Protein AF-A0A9X1YX95-F1 (afdb_monomer_lite)

Sequence (74 aa):
MRQVSAALDQGNSQVAAECLHRIAGAMGAVRATDMARIGAELECRLQETPLSAALSLEVQHLLGRIDELMVALE

Structure (mmCIF, N/CA/C/O backbone):
data_AF-A0A9X1YX95-F1
#
_entry.id   AF-A0A9X1YX95-F1
#
loop_
_atom_site.group_PDB
_atom_site.id
_atom_site.type_symbol
_atom_site.label_atom_id
_atom_site.label_alt_id
_atom_site.label_comp_id
_atom_site.label_asym_id
_atom_site.label_entity_id
_atom_site.label_seq_id
_atom_site.pdbx_PDB_ins_code
_atom_site.Cartn_x
_atom_site.Cartn_y
_atom_site.Cartn_z
_atom_site.occupancy
_atom_site.B_iso_or_equiv
_atom_site.auth_seq_id
_atom_site.auth_comp_id
_atom_site.auth_asym_id
_atom_site.auth_atom_id
_atom_site.pdbx_PDB_model_num
ATOM 1 N N . MET A 1 1 ? 2.471 -9.136 -3.064 1.00 76.56 1 MET A N 1
ATOM 2 C CA . MET A 1 1 ? 1.160 -8.494 -2.797 1.00 76.56 1 MET A CA 1
ATOM 3 C C . MET A 1 1 ? 0.247 -9.291 -1.877 1.00 76.56 1 MET A C 1
ATOM 5 O O . MET A 1 1 ? -0.265 -8.702 -0.939 1.00 76.56 1 MET A O 1
ATOM 9 N N . ARG A 1 2 ? 0.103 -10.616 -2.056 1.00 79.56 2 ARG A N 1
ATOM 10 C CA . ARG A 1 2 ? -0.754 -11.473 -1.201 1.00 79.56 2 ARG A CA 1
ATOM 11 C C . ARG A 1 2 ? -0.541 -11.313 0.312 1.00 79.56 2 ARG A C 1
ATOM 13 O O . ARG A 1 2 ? -1.496 -11.412 1.065 1.00 79.56 2 ARG A O 1
ATOM 20 N N . GLN A 1 3 ? 0.691 -11.036 0.750 1.00 85.69 3 GLN A N 1
ATOM 21 C CA . GLN A 1 3 ? 1.002 -10.811 2.165 1.00 85.69 3 GLN A CA 1
ATOM 22 C C . GLN A 1 3 ? 0.335 -9.548 2.734 1.00 85.69 3 GLN A C 1
ATOM 24 O O . GLN A 1 3 ? -0.127 -9.580 3.868 1.00 85.69 3 GLN A O 1
ATOM 29 N N . VAL A 1 4 ? 0.248 -8.463 1.953 1.00 87.31 4 VAL A N 1
ATOM 30 C CA . VAL A 1 4 ? -0.426 -7.228 2.382 1.00 87.31 4 VAL A CA 1
ATOM 31 C C . VAL A 1 4 ? -1.925 -7.481 2.500 1.00 87.31 4 VAL A C 1
ATOM 33 O O . VAL A 1 4 ? -2.498 -7.184 3.537 1.00 87.31 4 VAL A O 1
ATOM 36 N N . SER A 1 5 ? -2.543 -8.107 1.492 1.00 87.62 5 SER A N 1
ATOM 37 C CA . SER A 1 5 ? -3.970 -8.460 1.531 1.00 87.62 5 SER A CA 1
ATOM 38 C C . SER A 1 5 ? -4.305 -9.357 2.724 1.00 87.62 5 SER A C 1
ATOM 40 O O . SER A 1 5 ? -5.216 -9.047 3.478 1.00 87.62 5 SER A O 1
ATOM 42 N N . ALA A 1 6 ? -3.501 -10.395 2.978 1.00 89.38 6 ALA A N 1
ATOM 43 C CA . ALA A 1 6 ? -3.699 -11.271 4.130 1.00 89.38 6 ALA A CA 1
ATOM 44 C C . ALA A 1 6 ? -3.543 -10.535 5.474 1.00 89.38 6 ALA A C 1
ATOM 46 O O . ALA A 1 6 ? -4.268 -10.834 6.419 1.00 89.38 6 ALA A O 1
ATOM 47 N N . ALA A 1 7 ? -2.615 -9.577 5.572 1.00 89.50 7 ALA A N 1
ATOM 48 C CA . ALA A 1 7 ? -2.445 -8.761 6.772 1.00 89.50 7 ALA A CA 1
ATOM 49 C C . ALA A 1 7 ? -3.643 -7.827 7.002 1.00 89.50 7 ALA A C 1
ATOM 51 O O . ALA A 1 7 ? -4.108 -7.709 8.133 1.00 89.50 7 ALA A O 1
ATOM 52 N N . LEU A 1 8 ? -4.181 -7.222 5.937 1.00 89.38 8 LEU A N 1
ATOM 53 C CA . LEU A 1 8 ? -5.393 -6.402 6.000 1.00 89.38 8 LEU A CA 1
ATOM 54 C C . LEU A 1 8 ? -6.619 -7.234 6.412 1.00 89.38 8 LEU A C 1
ATOM 56 O O . LEU A 1 8 ? -7.365 -6.804 7.289 1.00 89.38 8 LEU A O 1
ATOM 60 N N . ASP A 1 9 ? -6.784 -8.439 5.857 1.00 88.75 9 ASP A N 1
ATOM 61 C CA . ASP A 1 9 ? -7.885 -9.358 6.197 1.00 88.75 9 ASP A CA 1
ATOM 62 C C . ASP A 1 9 ? -7.821 -9.835 7.657 1.00 88.75 9 ASP A C 1
ATOM 64 O O . ASP A 1 9 ? -8.847 -10.055 8.298 1.00 88.75 9 ASP A O 1
ATOM 68 N N . GLN A 1 10 ? -6.611 -9.968 8.204 1.00 90.12 10 GLN A N 1
ATOM 69 C CA . GLN A 1 10 ? -6.375 -10.333 9.605 1.00 90.12 10 GLN A CA 1
ATOM 70 C C . GLN A 1 10 ? -6.434 -9.132 10.562 1.00 90.12 10 GLN A C 1
ATOM 72 O O . GLN A 1 10 ? -6.218 -9.301 11.762 1.00 90.12 10 GLN A O 1
ATOM 77 N N . GLY A 1 11 ? -6.686 -7.918 10.061 1.00 88.00 11 GLY A N 1
ATOM 78 C CA . GLY A 1 11 ? -6.686 -6.699 10.873 1.00 88.00 11 GLY A CA 1
ATOM 79 C C . GLY A 1 11 ? -5.298 -6.265 11.358 1.00 88.00 11 GLY A C 1
ATOM 80 O O . GLY A 1 11 ? -5.189 -5.421 12.245 1.00 88.00 11 GLY A O 1
ATOM 81 N N . ASN A 1 12 ? -4.226 -6.832 10.801 1.00 91.06 12 ASN A N 1
ATOM 82 C CA . ASN A 1 12 ? -2.852 -6.570 11.209 1.00 91.06 12 ASN A CA 1
ATOM 83 C C . ASN A 1 12 ? -2.260 -5.403 10.402 1.00 91.06 12 ASN A C 1
ATOM 85 O O . ASN A 1 12 ? -1.509 -5.591 9.439 1.00 91.06 12 ASN A O 1
ATOM 89 N N . SER A 1 13 ? -2.616 -4.181 10.805 1.00 90.19 13 SER A N 1
ATOM 90 C CA . SER A 1 13 ? -2.165 -2.950 10.145 1.00 90.19 13 SER A CA 1
ATOM 91 C C . SER A 1 13 ? -0.648 -2.760 10.199 1.00 90.19 13 SER A C 1
ATOM 93 O O . SER A 1 13 ? -0.071 -2.261 9.236 1.00 90.19 13 SER A O 1
ATOM 95 N N . GLN A 1 14 ? 0.009 -3.232 11.263 1.00 91.81 14 GLN A N 1
ATOM 96 C CA . GLN A 1 14 ? 1.464 -3.168 11.426 1.00 91.81 14 GLN A CA 1
ATOM 97 C C . GLN A 1 14 ? 2.185 -3.935 10.308 1.00 91.81 14 GLN A C 1
ATOM 99 O O . GLN A 1 14 ? 3.032 -3.385 9.605 1.00 91.81 14 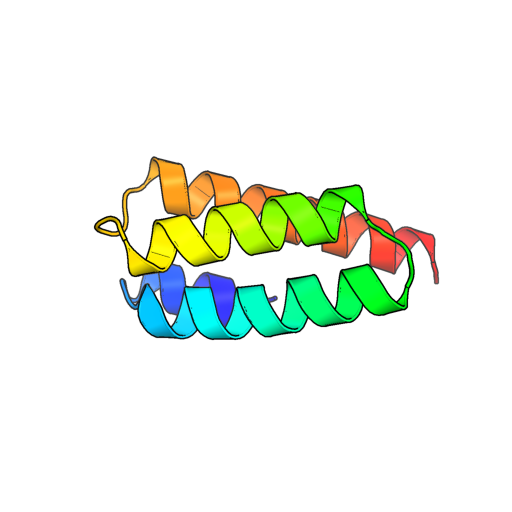GLN A O 1
ATOM 104 N N . VAL A 1 15 ? 1.802 -5.197 10.087 1.00 92.62 15 VAL A N 1
ATOM 105 C CA . VAL A 1 15 ? 2.402 -6.033 9.034 1.00 92.62 15 VAL A CA 1
ATOM 106 C C . VAL A 1 15 ? 2.072 -5.485 7.646 1.00 92.62 15 VAL A C 1
ATOM 108 O O . VAL A 1 15 ? 2.920 -5.528 6.748 1.00 92.62 15 VAL A O 1
ATOM 111 N N . ALA A 1 16 ? 0.862 -4.947 7.455 1.00 92.69 16 ALA A N 1
ATOM 112 C CA . ALA A 1 16 ? 0.497 -4.281 6.210 1.00 92.69 16 ALA A CA 1
ATOM 113 C C . ALA A 1 16 ? 1.400 -3.063 5.941 1.00 92.69 16 ALA A C 1
ATOM 115 O O . ALA A 1 16 ? 1.907 -2.934 4.826 1.00 92.69 16 ALA A O 1
ATOM 116 N N . ALA A 1 17 ? 1.671 -2.235 6.956 1.00 94.00 17 ALA A N 1
ATOM 117 C CA . ALA A 1 17 ? 2.538 -1.064 6.851 1.00 94.00 17 ALA A CA 1
ATOM 118 C C . ALA A 1 17 ? 3.987 -1.445 6.510 1.00 94.00 17 ALA A C 1
ATOM 120 O O . ALA A 1 17 ? 4.545 -0.925 5.548 1.00 94.00 17 ALA A O 1
ATOM 121 N N . GLU A 1 18 ? 4.577 -2.416 7.212 1.00 94.25 18 GLU A N 1
ATOM 122 C CA . GLU A 1 18 ? 5.946 -2.886 6.940 1.00 94.25 18 GLU A CA 1
ATOM 123 C C . GLU A 1 18 ? 6.107 -3.468 5.528 1.00 94.25 18 GLU A C 1
ATOM 125 O O . GLU A 1 18 ? 7.149 -3.333 4.876 1.00 94.25 18 GLU A O 1
ATOM 130 N N . CYS A 1 19 ? 5.080 -4.161 5.034 1.00 92.44 19 CYS A N 1
ATOM 131 C CA . CYS A 1 19 ? 5.074 -4.633 3.657 1.00 92.44 19 CYS A CA 1
ATOM 132 C C . CYS A 1 19 ? 4.976 -3.465 2.672 1.00 92.44 19 CYS A C 1
ATOM 134 O O . CYS A 1 19 ? 5.679 -3.472 1.659 1.00 92.44 19 CYS A O 1
ATOM 136 N N . LEU A 1 20 ? 4.141 -2.466 2.965 1.00 93.81 20 LEU A N 1
ATOM 137 C CA . LEU A 1 20 ? 3.964 -1.300 2.109 1.00 93.81 20 LEU A CA 1
ATOM 138 C C . LEU A 1 20 ? 5.222 -0.428 2.055 1.00 93.81 20 LEU A C 1
ATOM 140 O O . LEU A 1 20 ? 5.581 0.009 0.968 1.00 93.81 20 LEU A O 1
ATOM 144 N N . HIS A 1 21 ? 5.952 -0.295 3.165 1.00 94.44 21 HIS A N 1
ATOM 145 C CA . HIS A 1 21 ? 7.256 0.368 3.227 1.00 94.44 21 HIS A CA 1
ATOM 146 C C . HIS A 1 21 ? 8.257 -0.243 2.240 1.00 94.44 21 HIS A C 1
ATOM 148 O O . HIS A 1 21 ? 8.874 0.440 1.421 1.00 94.44 21 HIS A O 1
ATOM 154 N N . ARG A 1 22 ? 8.384 -1.577 2.270 1.00 93.81 22 ARG A N 1
ATOM 155 C CA . ARG A 1 22 ? 9.276 -2.314 1.364 1.00 93.81 22 ARG A CA 1
ATOM 156 C C . ARG A 1 22 ? 8.861 -2.151 -0.097 1.00 93.81 22 ARG A C 1
ATOM 158 O O . ARG A 1 22 ? 9.724 -1.988 -0.957 1.00 93.81 22 ARG A O 1
ATOM 165 N N . ILE A 1 23 ? 7.555 -2.170 -0.371 1.00 92.88 23 ILE A N 1
ATOM 166 C CA . ILE A 1 23 ? 7.010 -1.928 -1.712 1.00 92.88 23 ILE A CA 1
ATOM 167 C C . ILE A 1 23 ? 7.319 -0.497 -2.160 1.00 92.88 23 ILE A C 1
ATOM 169 O O . ILE A 1 23 ? 7.847 -0.318 -3.251 1.00 92.88 23 ILE A O 1
ATOM 173 N N . ALA A 1 24 ? 7.061 0.511 -1.327 1.00 93.12 24 ALA A N 1
ATOM 174 C CA . ALA A 1 24 ? 7.347 1.909 -1.631 1.00 93.12 24 ALA A CA 1
ATOM 175 C C . ALA A 1 24 ? 8.839 2.128 -1.924 1.00 93.12 24 ALA A C 1
ATOM 177 O O . ALA A 1 24 ? 9.181 2.778 -2.913 1.00 93.12 24 ALA A O 1
ATOM 178 N N . GLY A 1 25 ? 9.725 1.511 -1.135 1.00 92.62 25 GLY A N 1
ATOM 179 C CA . GLY A 1 25 ? 11.168 1.516 -1.380 1.00 92.62 25 GLY A CA 1
ATOM 180 C C . GLY A 1 25 ? 11.547 0.889 -2.726 1.00 92.62 25 GLY A C 1
ATOM 181 O O . GLY A 1 25 ? 12.305 1.484 -3.493 1.00 92.62 25 GLY A O 1
ATOM 182 N N . ALA A 1 26 ? 10.974 -0.272 -3.059 1.00 92.31 26 ALA A N 1
ATOM 183 C CA . ALA A 1 26 ? 11.191 -0.921 -4.353 1.00 92.31 26 ALA A CA 1
ATOM 184 C C . ALA A 1 26 ? 10.669 -0.071 -5.528 1.00 92.31 26 ALA A C 1
ATOM 186 O O . ALA A 1 26 ? 11.375 0.101 -6.522 1.00 92.31 26 ALA A O 1
ATOM 187 N N . MET A 1 27 ? 9.480 0.528 -5.393 1.00 92.50 27 MET A N 1
ATOM 188 C CA . MET A 1 27 ? 8.910 1.442 -6.390 1.00 92.50 27 MET A CA 1
ATOM 189 C C . MET A 1 27 ? 9.784 2.688 -6.584 1.00 92.50 27 MET A C 1
ATOM 191 O O . MET A 1 27 ? 9.975 3.143 -7.714 1.00 92.50 27 MET A O 1
ATOM 195 N N . GLY A 1 28 ? 10.371 3.208 -5.503 1.00 91.06 28 GLY A N 1
ATOM 196 C CA . GLY A 1 28 ? 11.345 4.295 -5.557 1.00 91.06 28 GLY A CA 1
ATOM 197 C C . GLY A 1 28 ? 12.596 3.914 -6.353 1.00 91.06 28 GLY A C 1
ATOM 198 O O . GLY A 1 28 ? 13.046 4.690 -7.196 1.00 91.06 28 GLY A O 1
ATOM 199 N N . ALA A 1 29 ? 13.113 2.696 -6.157 1.00 92.44 29 ALA A N 1
ATOM 200 C CA . ALA A 1 29 ? 14.288 2.196 -6.872 1.00 92.44 29 ALA A CA 1
ATOM 201 C C . ALA A 1 29 ? 14.058 2.056 -8.390 1.00 92.44 29 ALA A C 1
ATOM 203 O O . ALA A 1 29 ? 14.965 2.339 -9.171 1.00 92.44 29 ALA A O 1
ATOM 204 N N . VAL A 1 30 ? 12.842 1.696 -8.821 1.00 90.56 30 VAL A N 1
ATOM 205 C CA . VAL A 1 30 ? 12.470 1.613 -10.251 1.00 90.56 30 VAL A CA 1
ATOM 206 C C . VAL A 1 30 ? 11.931 2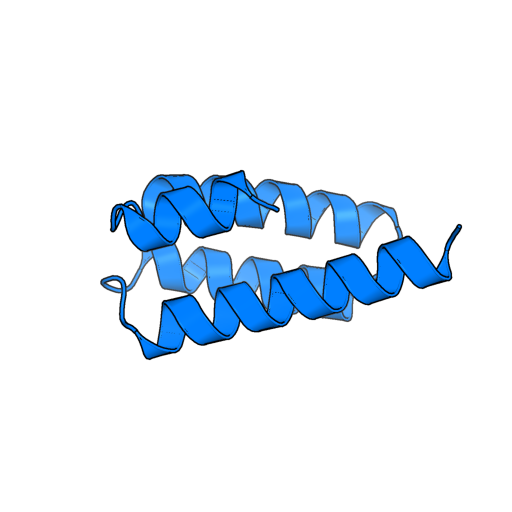.932 -10.824 1.00 90.56 30 VAL A C 1
ATOM 208 O O . VAL A 1 30 ? 11.407 2.958 -11.935 1.00 90.56 30 VAL A O 1
ATOM 211 N N . ARG A 1 31 ? 12.077 4.049 -10.094 1.00 89.69 31 ARG A N 1
ATOM 212 C CA . ARG A 1 31 ? 11.628 5.403 -10.485 1.00 89.69 31 ARG A CA 1
ATOM 213 C C . ARG A 1 31 ? 10.116 5.538 -10.708 1.00 89.69 31 ARG A C 1
ATOM 215 O O . ARG A 1 31 ? 9.670 6.482 -11.358 1.00 89.69 31 ARG A O 1
ATOM 222 N N . ALA A 1 32 ? 9.317 4.652 -10.121 1.00 90.75 32 ALA A N 1
ATOM 223 C CA . ALA A 1 32 ? 7.864 4.775 -10.075 1.00 90.75 32 ALA A CA 1
ATOM 224 C C . ALA A 1 32 ? 7.446 5.678 -8.898 1.00 90.75 32 ALA A C 1
ATOM 226 O O . ALA A 1 32 ? 6.786 5.252 -7.947 1.00 90.75 32 ALA A O 1
ATOM 227 N N . THR A 1 33 ? 7.879 6.940 -8.952 1.00 90.19 33 THR A N 1
ATOM 228 C CA . THR A 1 33 ? 7.861 7.889 -7.828 1.00 90.19 33 THR A CA 1
ATOM 229 C C . THR A 1 33 ? 6.458 8.153 -7.280 1.00 90.19 33 THR A C 1
ATOM 231 O O . THR A 1 33 ? 6.286 8.261 -6.068 1.00 90.19 33 THR A O 1
ATOM 234 N N . ASP A 1 34 ? 5.440 8.197 -8.143 1.00 91.75 34 ASP A N 1
ATOM 235 C CA . ASP A 1 34 ? 4.053 8.396 -7.710 1.00 91.75 34 ASP A CA 1
ATOM 236 C C . ASP A 1 34 ? 3.543 7.230 -6.857 1.00 91.75 34 ASP A C 1
ATOM 238 O O . ASP A 1 34 ? 2.923 7.444 -5.817 1.00 91.75 34 ASP A O 1
ATOM 242 N N . MET A 1 35 ? 3.841 5.992 -7.260 1.00 91.81 35 MET A N 1
ATOM 243 C CA . MET A 1 35 ? 3.456 4.790 -6.511 1.00 91.81 35 MET A CA 1
ATOM 244 C C . MET A 1 35 ? 4.237 4.681 -5.201 1.00 91.81 35 MET A C 1
ATOM 246 O O . MET A 1 35 ? 3.659 4.321 -4.178 1.00 91.81 35 MET A O 1
ATOM 250 N N . ALA A 1 36 ? 5.524 5.040 -5.216 1.00 94.50 36 ALA A N 1
ATOM 251 C CA . ALA A 1 36 ? 6.348 5.091 -4.013 1.00 94.50 36 ALA A CA 1
ATOM 252 C C . ALA A 1 36 ? 5.786 6.084 -2.984 1.00 94.50 36 ALA A C 1
ATOM 254 O O . ALA A 1 36 ? 5.632 5.737 -1.815 1.00 94.50 36 ALA A O 1
ATOM 255 N N . ARG A 1 37 ? 5.407 7.292 -3.426 1.00 95.38 37 ARG A N 1
ATOM 256 C CA . ARG A 1 37 ? 4.8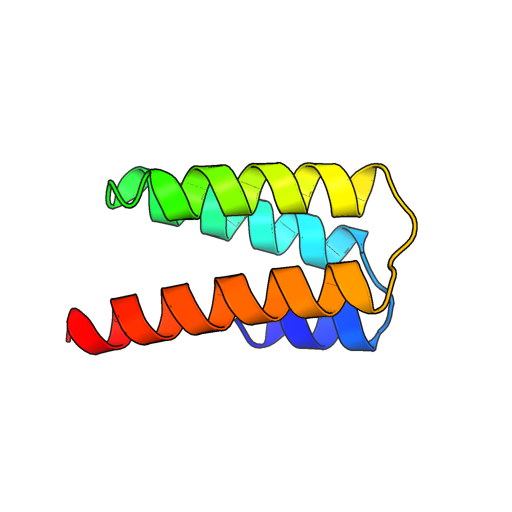10 8.316 -2.557 1.00 95.38 37 ARG A CA 1
ATOM 257 C C . ARG A 1 37 ? 3.477 7.857 -1.967 1.00 95.38 37 ARG A C 1
ATOM 259 O O . ARG A 1 37 ? 3.298 7.938 -0.758 1.00 95.38 37 ARG A O 1
ATOM 266 N N . ILE A 1 38 ? 2.566 7.348 -2.801 1.00 95.31 38 ILE A N 1
ATOM 267 C CA . ILE A 1 38 ? 1.258 6.857 -2.333 1.00 95.31 38 ILE A CA 1
ATOM 268 C C . ILE A 1 38 ? 1.448 5.690 -1.350 1.00 95.31 38 ILE A C 1
ATOM 270 O O . ILE A 1 38 ? 0.757 5.621 -0.337 1.00 95.31 38 ILE A O 1
ATOM 274 N N . GLY A 1 39 ? 2.412 4.801 -1.611 1.00 94.88 39 GLY A N 1
ATOM 275 C CA . GLY A 1 39 ? 2.768 3.713 -0.700 1.00 94.88 39 GLY A CA 1
ATOM 276 C C . GLY A 1 39 ? 3.250 4.206 0.662 1.00 94.88 39 GLY A C 1
ATOM 277 O O . GLY A 1 39 ? 2.773 3.709 1.676 1.00 94.88 39 GLY A O 1
ATOM 278 N N . ALA A 1 40 ? 4.121 5.216 0.696 1.00 94.94 40 ALA A N 1
ATOM 279 C CA . ALA A 1 40 ? 4.606 5.813 1.942 1.00 94.94 40 ALA A CA 1
ATOM 280 C C . ALA A 1 40 ? 3.499 6.557 2.722 1.00 94.94 40 ALA A C 1
ATOM 282 O O . ALA A 1 40 ? 3.439 6.488 3.947 1.00 94.94 40 ALA A O 1
ATOM 283 N N . GLU A 1 41 ? 2.576 7.233 2.031 1.00 95.81 41 GLU A N 1
ATOM 284 C CA . GLU A 1 41 ? 1.426 7.894 2.673 1.00 95.81 41 GLU A CA 1
ATOM 285 C C . GLU A 1 41 ? 0.471 6.882 3.321 1.00 95.81 41 GLU A C 1
ATOM 287 O O . GLU A 1 41 ? 0.020 7.070 4.453 1.00 95.81 41 GLU A O 1
ATOM 292 N N . LEU A 1 42 ? 0.174 5.788 2.618 1.00 95.19 42 LEU A N 1
ATOM 293 C CA . LEU A 1 42 ? -0.668 4.714 3.141 1.00 95.19 42 LEU A CA 1
ATOM 294 C C . LEU A 1 42 ? 0.027 3.931 4.262 1.00 95.19 42 LEU A C 1
ATOM 296 O O . LEU A 1 42 ? -0.644 3.518 5.205 1.00 95.19 42 LEU A O 1
ATOM 300 N N . GLU A 1 43 ? 1.351 3.768 4.199 1.00 95.50 43 GLU A N 1
ATOM 301 C CA . GLU A 1 43 ? 2.158 3.195 5.280 1.00 95.50 43 GLU A CA 1
ATOM 302 C C . GLU A 1 43 ? 1.981 4.019 6.559 1.00 95.50 43 GLU A C 1
ATOM 304 O O . GLU A 1 43 ? 1.631 3.461 7.599 1.00 95.50 43 GLU A O 1
ATOM 309 N N . CYS A 1 44 ? 2.163 5.339 6.465 1.00 94.81 44 CYS A N 1
ATOM 310 C CA . CYS A 1 44 ? 2.014 6.257 7.593 1.00 94.81 44 CYS A CA 1
ATOM 311 C C . CYS A 1 44 ? 0.606 6.145 8.198 1.00 94.81 44 CYS A C 1
ATOM 313 O O . CYS A 1 44 ? 0.445 5.925 9.397 1.00 94.81 44 CYS A O 1
ATOM 315 N N . ARG A 1 45 ? -0.432 6.154 7.352 1.00 95.00 45 ARG A N 1
ATOM 316 C CA . ARG A 1 45 ? -1.827 6.011 7.798 1.00 95.00 45 ARG A CA 1
ATOM 317 C C . ARG A 1 45 ? -2.115 4.668 8.466 1.00 95.00 45 ARG A C 1
ATOM 319 O O . ARG A 1 45 ? -2.882 4.643 9.424 1.00 95.00 45 ARG A O 1
ATOM 326 N N . LEU A 1 46 ? -1.525 3.567 7.999 1.00 93.19 46 LEU A N 1
ATOM 327 C CA . LEU A 1 46 ? -1.679 2.245 8.625 1.00 93.19 46 LEU A CA 1
ATOM 328 C C . LEU A 1 46 ? -1.041 2.169 10.022 1.00 93.19 46 LEU A C 1
ATOM 330 O O . LEU A 1 46 ? -1.481 1.359 10.839 1.00 93.19 46 LEU A O 1
ATOM 334 N N . GLN A 1 47 ? -0.023 2.990 10.291 1.00 92.69 47 GLN A N 1
ATOM 335 C CA . GLN A 1 47 ? 0.635 3.078 11.599 1.00 92.69 47 GLN A CA 1
ATOM 336 C C . GLN A 1 47 ? -0.069 4.066 12.539 1.00 92.69 47 GLN A C 1
ATOM 338 O O . GLN A 1 47 ? -0.145 3.833 13.743 1.00 92.69 47 GLN A O 1
ATOM 343 N N . GLU A 1 48 ? -0.592 5.165 11.996 1.00 92.19 48 GLU A N 1
ATOM 344 C CA . GLU A 1 48 ? -1.160 6.269 12.778 1.00 92.19 48 GLU A CA 1
ATOM 345 C C . GLU A 1 48 ? -2.662 6.128 13.041 1.00 92.19 48 GLU A C 1
ATOM 347 O O . GLU A 1 48 ? -3.179 6.698 14.004 1.00 92.19 48 GLU A O 1
ATOM 352 N N . THR A 1 49 ? -3.382 5.392 12.190 1.00 89.31 49 THR A N 1
ATOM 353 C CA . THR A 1 49 ? -4.842 5.278 12.266 1.00 89.31 49 THR A CA 1
ATOM 354 C C . THR A 1 49 ? -5.300 3.824 12.372 1.00 89.31 49 THR A C 1
ATOM 356 O O . THR A 1 49 ? -4.688 2.936 11.775 1.00 89.31 49 THR A O 1
ATOM 359 N N . PRO A 1 50 ? -6.396 3.546 13.107 1.00 89.06 50 PRO A N 1
ATOM 360 C CA . PRO A 1 50 ? -7.001 2.221 13.115 1.00 89.06 50 PRO A CA 1
ATOM 361 C C . PRO A 1 50 ? -7.366 1.767 11.702 1.00 89.06 50 PRO A C 1
ATOM 363 O O . PRO A 1 50 ? -7.861 2.558 10.892 1.00 89.06 50 PRO A O 1
ATOM 366 N N . LEU A 1 51 ? -7.177 0.475 11.424 1.00 90.56 51 LEU A N 1
ATOM 367 C CA . LEU A 1 51 ? -7.510 -0.085 10.123 1.00 90.56 51 LEU A CA 1
ATOM 368 C C . LEU A 1 51 ? -9.007 0.076 9.841 1.00 90.56 51 LEU A C 1
ATOM 370 O O . LEU A 1 51 ? -9.852 -0.538 10.491 1.00 90.56 51 LEU A O 1
ATOM 374 N N . SER A 1 52 ? -9.328 0.902 8.850 1.00 92.31 52 SER A N 1
ATOM 375 C CA . SER A 1 52 ? -10.688 1.081 8.353 1.00 92.31 52 SER A CA 1
ATOM 376 C C . SER A 1 52 ? -10.878 0.341 7.035 1.00 92.31 52 SER A C 1
ATOM 378 O O . SER A 1 52 ? -9.927 0.134 6.280 1.00 92.31 52 SER A O 1
ATOM 380 N N . ALA A 1 53 ? -12.127 -0.007 6.716 1.00 90.31 53 ALA A N 1
ATOM 381 C CA . ALA A 1 53 ? -12.460 -0.612 5.428 1.00 90.31 53 ALA A CA 1
ATOM 382 C C . ALA A 1 53 ? -12.014 0.271 4.250 1.00 90.31 53 ALA A C 1
ATOM 384 O O . ALA A 1 53 ? -11.501 -0.249 3.265 1.00 90.31 53 ALA A O 1
ATOM 385 N N . ALA A 1 54 ? -12.145 1.597 4.380 1.00 93.25 54 ALA A N 1
ATOM 386 C CA . ALA A 1 54 ? -11.678 2.552 3.378 1.00 93.25 54 ALA A CA 1
ATOM 387 C C . ALA A 1 54 ? -10.156 2.472 3.185 1.00 93.25 54 ALA A C 1
ATOM 389 O O . ALA A 1 54 ? -9.694 2.322 2.058 1.00 93.25 54 ALA A O 1
ATOM 390 N N . LEU A 1 55 ? -9.387 2.472 4.281 1.00 92.62 55 LEU A N 1
ATOM 391 C CA . LEU A 1 55 ? -7.929 2.366 4.222 1.00 92.62 55 LEU A CA 1
ATOM 392 C C . LEU A 1 55 ? -7.478 1.032 3.607 1.00 92.62 55 LEU A C 1
ATOM 394 O O . LEU A 1 55 ? -6.601 1.024 2.747 1.00 92.62 55 LEU A O 1
ATOM 398 N N . SER A 1 56 ? -8.115 -0.086 3.969 1.00 93.25 56 SER A N 1
ATOM 399 C CA . SER A 1 56 ? -7.858 -1.383 3.325 1.00 93.25 56 SER A CA 1
ATOM 400 C C . SER A 1 56 ? -8.126 -1.355 1.821 1.00 93.25 56 SER A C 1
ATOM 402 O O . SER A 1 56 ? -7.397 -1.982 1.053 1.00 93.25 56 SER A O 1
ATOM 404 N N . LEU A 1 57 ? -9.172 -0.657 1.379 1.00 94.00 57 LEU A N 1
ATOM 405 C CA . LEU A 1 57 ? -9.539 -0.561 -0.035 1.00 94.00 57 LEU A CA 1
ATOM 406 C C . LEU A 1 57 ? -8.532 0.297 -0.813 1.00 94.00 57 LEU A C 1
ATOM 408 O O . LEU A 1 57 ? -8.116 -0.082 -1.906 1.00 94.00 57 LEU A O 1
ATOM 412 N N . GLU A 1 58 ? -8.067 1.399 -0.224 1.00 94.88 58 GLU A N 1
ATOM 413 C CA . GLU A 1 58 ? -7.009 2.237 -0.799 1.00 94.88 58 GLU A CA 1
ATOM 414 C C . GLU A 1 58 ? -5.689 1.471 -0.964 1.00 94.88 58 GLU A C 1
ATOM 416 O O . GLU A 1 58 ? -5.063 1.532 -2.026 1.00 94.88 58 GLU A O 1
ATOM 421 N N . VAL A 1 59 ? -5.292 0.690 0.047 1.00 93.94 59 VAL A N 1
ATOM 422 C CA . VAL A 1 59 ? -4.093 -0.159 -0.029 1.00 93.94 59 VAL A CA 1
ATOM 423 C C . VAL A 1 59 ? -4.251 -1.218 -1.119 1.00 93.94 59 VAL A C 1
ATOM 425 O O . VAL A 1 59 ? -3.341 -1.404 -1.924 1.00 93.94 59 VAL A O 1
ATOM 428 N N . GLN A 1 60 ? -5.410 -1.873 -1.210 1.00 93.50 60 GLN A N 1
ATOM 429 C CA . GLN A 1 60 ? -5.676 -2.852 -2.268 1.00 93.50 60 GLN A CA 1
ATOM 430 C C . GLN A 1 60 ? -5.650 -2.230 -3.671 1.00 93.50 60 GLN A C 1
ATOM 432 O O . GLN A 1 60 ? -5.086 -2.831 -4.584 1.00 93.50 60 GLN A O 1
ATOM 437 N N . HIS A 1 61 ? -6.178 -1.016 -3.845 1.00 94.25 61 HIS A N 1
ATOM 438 C CA . HIS A 1 61 ? -6.091 -0.293 -5.115 1.00 94.25 61 HIS A CA 1
ATOM 439 C C . HIS A 1 61 ? -4.648 0.010 -5.519 1.00 94.25 61 HIS A C 1
ATOM 441 O O . HIS A 1 61 ? -4.293 -0.166 -6.685 1.00 94.25 61 HIS A O 1
ATOM 447 N N . LEU A 1 62 ? -3.808 0.451 -4.576 1.00 93.88 62 LEU A N 1
ATOM 448 C CA . LEU A 1 62 ? -2.389 0.674 -4.849 1.00 93.88 62 LEU A CA 1
ATOM 449 C C . LEU A 1 62 ? -1.706 -0.623 -5.300 1.00 93.88 62 LEU A C 1
ATOM 451 O O . LEU A 1 62 ? -0.967 -0.608 -6.281 1.00 93.88 62 LEU A O 1
ATOM 455 N N . LEU A 1 63 ? -1.971 -1.740 -4.616 1.00 92.31 63 LEU A N 1
ATOM 456 C CA . LEU A 1 63 ? -1.413 -3.037 -4.999 1.00 92.31 63 LEU A CA 1
ATOM 457 C C . LEU A 1 63 ? -1.849 -3.433 -6.412 1.00 92.31 63 LEU A C 1
ATOM 459 O O . LEU A 1 63 ? -0.991 -3.777 -7.212 1.00 92.31 63 LEU A O 1
ATOM 463 N N . GLY A 1 64 ? -3.134 -3.300 -6.751 1.00 92.62 64 GLY A N 1
ATOM 464 C CA . GLY A 1 64 ? -3.620 -3.583 -8.106 1.00 92.62 64 GLY A CA 1
ATOM 465 C C . GLY A 1 64 ? -2.893 -2.768 -9.179 1.00 92.62 64 GLY A C 1
ATOM 466 O O . GLY A 1 64 ? -2.436 -3.323 -10.171 1.00 92.62 64 GLY A O 1
ATOM 467 N N . ARG A 1 65 ? -2.675 -1.469 -8.938 1.00 91.31 65 ARG A N 1
ATOM 468 C CA . ARG A 1 65 ? -1.936 -0.600 -9.873 1.00 91.31 65 ARG A CA 1
ATOM 469 C C . ARG A 1 65 ? -0.472 -1.002 -10.042 1.00 91.31 65 ARG A C 1
ATOM 471 O O . ARG A 1 65 ? 0.077 -0.874 -11.132 1.00 91.31 65 ARG A O 1
ATOM 478 N N . ILE A 1 66 ? 0.177 -1.447 -8.968 1.00 90.25 66 ILE A N 1
ATOM 479 C CA . ILE A 1 66 ? 1.557 -1.935 -9.040 1.00 90.25 66 ILE A CA 1
ATOM 480 C C . ILE A 1 66 ? 1.603 -3.268 -9.804 1.00 90.25 66 ILE A C 1
ATOM 482 O O . ILE A 1 66 ? 2.542 -3.481 -10.563 1.00 90.25 66 ILE A O 1
ATOM 486 N N . ASP A 1 67 ? 0.597 -4.133 -9.646 1.00 90.31 67 ASP A N 1
ATOM 487 C CA . ASP A 1 67 ? 0.516 -5.431 -10.330 1.00 90.31 67 ASP A CA 1
ATOM 488 C C . ASP A 1 67 ? 0.351 -5.224 -11.839 1.00 90.31 67 ASP A C 1
ATOM 490 O O . ASP A 1 67 ? 1.111 -5.774 -12.629 1.00 90.31 67 ASP A O 1
ATOM 494 N N . GLU A 1 68 ? -0.553 -4.323 -12.233 1.00 89.56 68 GLU A N 1
ATOM 495 C CA . GLU A 1 68 ? -0.734 -3.895 -13.626 1.00 89.56 68 GLU A CA 1
ATOM 496 C C . GLU A 1 68 ? 0.561 -3.343 -14.233 1.00 89.56 68 GLU A C 1
ATOM 498 O O . GLU A 1 68 ? 0.900 -3.655 -15.373 1.00 89.56 68 GLU A O 1
ATOM 503 N N . LEU A 1 69 ? 1.306 -2.538 -13.469 1.00 85.25 69 LEU A N 1
ATOM 504 C CA . LEU A 1 69 ? 2.578 -1.983 -13.919 1.00 85.25 69 LEU A CA 1
ATOM 505 C C . LEU A 1 69 ? 3.644 -3.072 -14.085 1.00 85.25 69 LEU A C 1
ATOM 507 O O . LEU A 1 69 ? 4.389 -3.032 -15.059 1.00 85.25 69 LEU A O 1
ATOM 511 N N . MET A 1 70 ? 3.706 -4.042 -13.170 1.00 83.25 70 MET A N 1
ATOM 512 C CA . MET A 1 70 ? 4.617 -5.184 -13.281 1.00 83.25 70 MET A CA 1
ATOM 513 C C . MET A 1 70 ? 4.287 -6.058 -14.494 1.00 83.25 70 MET A C 1
ATOM 515 O O . MET A 1 70 ? 5.202 -6.408 -15.230 1.00 83.25 70 MET A O 1
ATOM 519 N N . VAL A 1 71 ? 3.005 -6.340 -14.744 1.00 85.19 71 VAL A N 1
ATOM 520 C CA . VAL A 1 71 ? 2.553 -7.088 -15.930 1.00 85.19 71 VAL A CA 1
ATOM 521 C C . VAL A 1 71 ? 2.879 -6.338 -17.223 1.00 85.19 71 VAL A C 1
ATOM 523 O O . VAL A 1 71 ? 3.239 -6.956 -18.215 1.00 85.19 71 VAL A O 1
ATOM 526 N N . ALA A 1 72 ? 2.786 -5.006 -17.232 1.00 78.75 72 ALA A N 1
ATOM 527 C CA . ALA A 1 72 ? 3.134 -4.197 -18.402 1.00 78.75 72 ALA A CA 1
ATOM 528 C C . ALA A 1 72 ? 4.651 -4.121 -18.688 1.00 78.75 72 ALA A 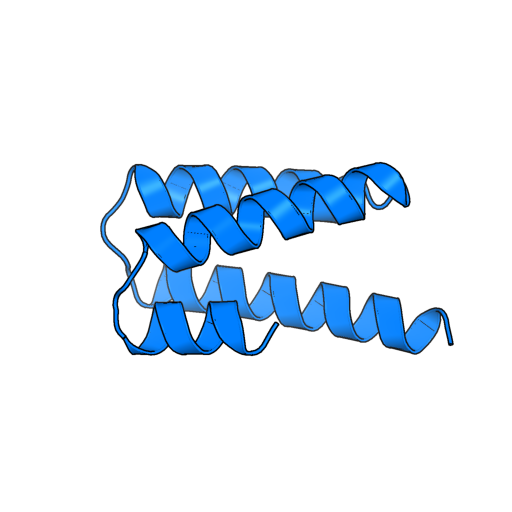C 1
ATOM 530 O O . ALA A 1 72 ? 5.042 -3.620 -19.743 1.00 78.75 72 ALA A O 1
ATO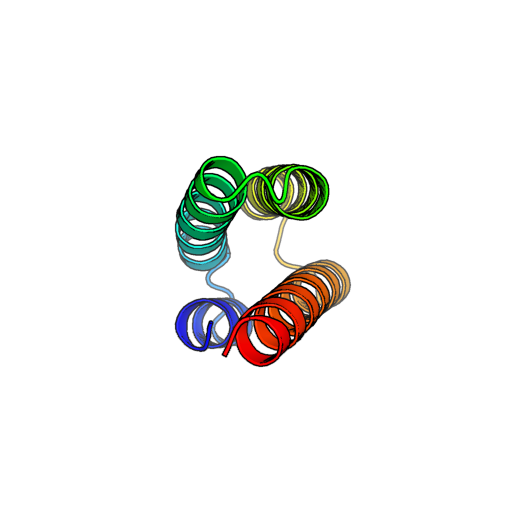M 531 N N . LEU A 1 73 ? 5.494 -4.548 -17.742 1.00 71.56 73 LEU A N 1
ATOM 532 C CA . LEU A 1 73 ? 6.958 -4.566 -17.844 1.00 71.56 73 LEU A CA 1
ATOM 533 C C . LEU A 1 73 ? 7.523 -5.935 -18.275 1.00 71.56 73 LEU A C 1
ATOM 535 O O . LEU A 1 73 ? 8.716 -5.996 -18.584 1.00 71.56 73 LEU A O 1
ATOM 539 N N . GLU A 1 74 ? 6.703 -6.993 -18.285 1.00 58.88 74 GLU A N 1
ATOM 540 C CA . GLU A 1 74 ? 7.021 -8.324 -18.843 1.00 58.88 74 GLU A CA 1
ATOM 541 C C . GLU A 1 74 ? 6.781 -8.387 -20.361 1.00 58.88 74 GLU A C 1
ATOM 543 O O . GLU A 1 74 ? 7.607 -9.036 -21.047 1.00 58.88 74 GLU A O 1
#

InterPro domains:
  IPR008207 Signal transduction histidine kinase, phosphotransfer (Hpt) domain [PF01627] (3-67)
  IPR008207 Signal transduction histidine kinase, phosphotransfer (Hpt) domain [PS50894] (1-74)
  IPR036641 HPT domain superfamily [G3DSA:1.20.120.160] (1-74)
  IPR036641 HPT domain superfamily [SSF47226] (3-54)

Organism: NCBI:txid2938197

pLDDT: mean 90.52, std 5.73, range [58.88, 95.81]

Radius of gyration: 11.5 Å; chains: 1; bounding box: 27×20×32 Å

Secondary structure (DSSP, 8-state):
-HHHHHHHHTT-HHHHHHHHHHHHHHHHHTT-HHHHHHHHHHHHHHHHS---HHHHHHHHHHHHHHHHHHHTT-

Foldseek 3Di:
DVQLLVCLVVQNLLSNLVVLQVVLVVCVVVV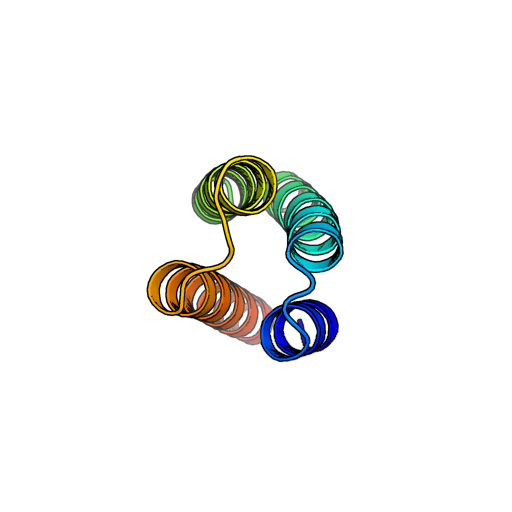VNVLSVLSNVLSVCSVVDRRDPVSSVSSVVSVVVVVVVVVVVD